Protein AF-A0A9E3NA93-F1 (afdb_monomer_lite)

Radius of gyration: 25.56 Å; chains: 1; bounding box: 44×28×104 Å

pLDDT: mean 71.41, std 19.43, range [33.56, 93.88]

Structure (mmCIF, N/CA/C/O backbone):
data_AF-A0A9E3NA93-F1
#
_entry.id   AF-A0A9E3NA93-F1
#
loop_
_atom_site.group_PDB
_atom_site.id
_atom_site.type_symbol
_atom_site.label_atom_id
_atom_site.label_alt_id
_atom_site.label_comp_id
_atom_site.label_asym_id
_atom_site.label_entity_id
_atom_site.label_seq_id
_atom_site.pdbx_PDB_ins_code
_atom_site.Cartn_x
_atom_site.Cartn_y
_atom_site.Cartn_z
_atom_site.occupancy
_atom_site.B_iso_or_equiv
_atom_site.auth_seq_id
_atom_site.auth_comp_id
_atom_site.auth_asym_id
_atom_site.auth_atom_id
_atom_site.pdbx_PDB_model_num
ATOM 1 N N . MET A 1 1 ? 28.696 -7.911 88.066 1.00 37.00 1 MET A N 1
ATOM 2 C CA . MET A 1 1 ? 29.166 -7.371 86.768 1.00 37.00 1 MET A CA 1
ATOM 3 C C . MET A 1 1 ? 28.371 -8.101 85.686 1.00 37.00 1 MET A C 1
ATOM 5 O O . MET A 1 1 ? 28.604 -9.280 85.503 1.00 37.00 1 MET A O 1
ATOM 9 N N . SER A 1 2 ? 27.166 -7.650 85.333 1.00 35.16 2 SER A N 1
ATOM 10 C CA . SER A 1 2 ? 26.810 -6.654 84.300 1.00 35.16 2 SER A CA 1
ATOM 11 C C . SER A 1 2 ? 27.211 -7.007 82.855 1.00 35.16 2 SER A C 1
ATOM 13 O O . SER A 1 2 ? 28.390 -6.942 82.532 1.00 35.16 2 SER A O 1
ATOM 15 N N . VAL A 1 3 ? 26.164 -7.201 82.024 1.00 33.56 3 VAL A N 1
ATOM 16 C CA . VAL A 1 3 ? 25.891 -6.518 80.729 1.00 33.56 3 VAL A CA 1
ATOM 17 C C . VAL A 1 3 ? 26.243 -7.225 79.390 1.00 33.56 3 VAL A C 1
ATOM 19 O O . VAL A 1 3 ? 27.407 -7.335 79.046 1.00 33.56 3 VAL A O 1
ATOM 22 N N . ILE A 1 4 ? 25.169 -7.591 78.642 1.00 38.56 4 ILE A N 1
ATOM 23 C CA . ILE A 1 4 ? 24.843 -7.349 77.194 1.00 38.56 4 ILE A CA 1
ATOM 24 C C . ILE A 1 4 ? 25.857 -7.900 76.144 1.00 38.56 4 ILE A C 1
ATOM 26 O O . ILE A 1 4 ? 27.037 -7.624 76.231 1.00 38.56 4 ILE A O 1
ATOM 30 N N . ALA A 1 5 ? 25.511 -8.676 75.099 1.00 38.59 5 ALA A N 1
ATOM 31 C CA . ALA A 1 5 ? 24.694 -8.283 73.942 1.00 38.59 5 ALA A CA 1
ATOM 32 C C . ALA A 1 5 ? 24.362 -9.459 72.991 1.00 38.59 5 ALA A C 1
ATOM 34 O O . ALA A 1 5 ? 25.078 -10.452 72.909 1.00 38.59 5 ALA A O 1
ATOM 35 N N . ARG A 1 6 ? 23.277 -9.267 72.233 1.00 45.81 6 ARG A N 1
ATOM 36 C CA . ARG A 1 6 ? 22.725 -10.085 71.138 1.00 45.81 6 ARG A CA 1
ATOM 37 C C . ARG A 1 6 ? 23.599 -10.022 69.875 1.00 45.81 6 ARG A C 1
ATOM 39 O O . ARG A 1 6 ? 24.219 -8.991 69.675 1.00 45.81 6 ARG A O 1
ATOM 46 N N . ILE A 1 7 ? 23.491 -11.006 68.973 1.00 37.66 7 ILE A N 1
ATOM 47 C CA . ILE A 1 7 ? 23.287 -10.800 67.518 1.00 37.66 7 ILE A CA 1
ATOM 48 C C . ILE A 1 7 ? 22.722 -12.097 66.918 1.00 37.66 7 ILE A C 1
ATOM 50 O O . ILE A 1 7 ? 23.331 -13.160 66.976 1.00 37.66 7 ILE A O 1
ATOM 54 N N . ALA A 1 8 ? 21.520 -11.977 66.361 1.00 46.12 8 ALA A N 1
ATOM 55 C CA . ALA A 1 8 ? 20.942 -12.917 65.417 1.00 46.12 8 ALA A CA 1
ATOM 56 C C . ALA A 1 8 ? 21.495 -12.591 64.023 1.00 46.12 8 ALA A C 1
ATOM 58 O O . ALA A 1 8 ? 21.551 -11.413 63.670 1.00 46.12 8 ALA A O 1
ATOM 59 N N . LEU A 1 9 ? 21.838 -13.597 63.216 1.00 34.06 9 LEU A N 1
ATOM 60 C CA . LEU A 1 9 ? 21.964 -13.404 61.774 1.00 34.06 9 LEU A CA 1
ATOM 61 C C . LEU A 1 9 ? 20.952 -14.302 61.066 1.00 34.06 9 LEU A C 1
ATOM 63 O O . LEU A 1 9 ? 21.010 -15.527 61.122 1.00 34.06 9 LEU A O 1
ATOM 67 N N . ILE A 1 10 ? 19.978 -13.628 60.471 1.00 41.03 10 ILE A N 1
ATOM 68 C CA . ILE A 1 10 ? 18.871 -14.164 59.695 1.00 41.03 10 ILE A CA 1
ATOM 69 C C . ILE A 1 10 ? 19.423 -14.630 58.345 1.00 41.03 10 ILE A C 1
ATOM 71 O O . ILE A 1 10 ? 20.091 -13.869 57.647 1.00 41.03 10 ILE A O 1
ATOM 75 N N . ALA A 1 11 ? 19.123 -15.872 57.969 1.00 42.41 11 ALA A N 1
ATOM 76 C CA . ALA A 1 11 ? 19.335 -16.364 56.616 1.00 42.41 11 ALA A CA 1
ATOM 77 C C . ALA A 1 11 ? 18.340 -15.667 55.672 1.00 42.41 11 ALA A C 1
ATOM 79 O O . ALA A 1 11 ? 17.154 -15.990 55.660 1.00 42.41 11 ALA A O 1
ATOM 80 N N . ALA A 1 12 ? 18.810 -14.692 54.895 1.00 42.91 12 ALA A N 1
ATOM 81 C CA . ALA A 1 12 ? 18.038 -14.127 53.796 1.00 42.91 12 ALA A CA 1
ATOM 82 C C . ALA A 1 12 ? 18.208 -15.026 52.563 1.00 42.91 12 ALA A C 1
ATOM 84 O O . ALA A 1 12 ? 19.171 -14.897 51.809 1.00 42.91 12 ALA A O 1
ATOM 85 N N . ALA A 1 13 ? 17.280 -15.965 52.373 1.00 42.50 13 ALA A N 1
ATOM 86 C CA . ALA A 1 13 ? 17.114 -16.650 51.098 1.00 42.50 13 ALA A CA 1
ATOM 87 C C . ALA A 1 13 ? 16.586 -15.629 50.078 1.00 42.50 13 ALA A C 1
ATOM 89 O O . ALA A 1 13 ? 15.425 -15.224 50.121 1.00 42.50 13 ALA A O 1
ATOM 90 N N . LEU A 1 14 ? 17.469 -15.167 49.195 1.00 35.44 14 LEU A N 1
ATOM 91 C CA . LEU A 1 14 ? 17.129 -14.267 48.102 1.00 35.44 14 LEU A CA 1
ATOM 92 C C . LEU A 1 14 ? 16.406 -15.077 47.013 1.00 35.44 14 LEU A C 1
ATOM 94 O O . LEU A 1 14 ? 17.019 -15.561 46.064 1.00 35.44 14 LEU A O 1
ATOM 98 N N . THR A 1 15 ? 15.097 -15.278 47.157 1.00 44.19 15 THR A N 1
ATOM 99 C CA . THR A 1 15 ? 14.256 -15.733 46.043 1.00 44.19 15 THR A CA 1
ATOM 100 C C . THR A 1 15 ? 14.178 -14.595 45.036 1.00 44.19 15 THR A C 1
ATOM 102 O O . THR A 1 15 ? 13.404 -13.653 45.198 1.00 44.19 15 THR A O 1
ATOM 105 N N . ILE A 1 16 ? 15.017 -14.662 44.004 1.00 42.75 16 ILE A N 1
ATOM 106 C CA . ILE A 1 16 ? 14.852 -13.852 42.802 1.00 42.75 16 ILE A CA 1
ATOM 107 C C . ILE A 1 16 ? 13.574 -14.366 42.137 1.00 42.75 16 ILE A C 1
ATOM 109 O O . ILE A 1 16 ? 13.584 -15.383 41.447 1.00 42.75 16 ILE A O 1
ATOM 113 N N . ILE A 1 17 ? 12.454 -13.694 42.399 1.00 45.19 17 ILE A N 1
ATOM 114 C CA . ILE A 1 17 ? 11.244 -13.855 41.601 1.00 45.19 17 ILE A CA 1
ATOM 115 C C . ILE A 1 17 ? 11.569 -13.179 40.273 1.00 45.19 17 ILE A C 1
ATOM 117 O O . ILE A 1 17 ? 11.422 -11.968 40.120 1.00 45.19 17 ILE A O 1
ATOM 121 N N . ALA A 1 18 ? 12.111 -13.951 39.334 1.00 42.25 18 ALA A N 1
ATOM 122 C CA . ALA A 1 18 ? 12.141 -13.542 37.945 1.00 42.25 18 ALA A CA 1
ATOM 123 C C . ALA A 1 18 ? 10.681 -13.494 37.488 1.00 42.25 18 ALA A C 1
ATOM 125 O O . ALA A 1 18 ? 10.079 -14.526 37.194 1.00 42.25 18 ALA A O 1
ATOM 126 N N . SER A 1 19 ? 10.084 -12.304 37.510 1.00 44.38 19 SER A N 1
ATOM 127 C CA . SER A 1 19 ? 8.837 -12.065 36.797 1.00 44.38 19 SER A CA 1
ATOM 128 C C . SER A 1 19 ? 9.077 -12.469 35.342 1.00 44.38 19 SER A C 1
ATOM 130 O O . SER A 1 19 ? 10.043 -11.970 34.755 1.00 44.38 19 SER A O 1
ATOM 132 N N . PRO A 1 20 ? 8.267 -13.355 34.740 1.00 41.50 20 PRO A N 1
ATOM 133 C CA . PRO A 1 20 ? 8.304 -13.504 33.301 1.00 41.50 20 PRO A CA 1
ATOM 134 C C . PRO A 1 20 ? 7.846 -12.164 32.728 1.00 41.50 20 PRO A C 1
ATOM 136 O O . PRO A 1 20 ? 6.669 -11.815 32.764 1.00 41.50 20 PRO A O 1
ATOM 139 N N . THR A 1 21 ? 8.786 -11.356 32.251 1.00 40.84 21 THR A N 1
ATOM 140 C CA . THR A 1 21 ? 8.476 -10.385 31.215 1.00 40.84 21 THR A CA 1
ATOM 141 C C . THR A 1 21 ? 8.067 -11.217 30.010 1.00 40.84 21 THR A C 1
ATOM 143 O O . THR A 1 21 ? 8.918 -11.719 29.278 1.00 40.84 21 THR A O 1
ATOM 146 N N . ASP A 1 22 ? 6.759 -11.429 29.856 1.00 39.78 22 ASP A N 1
ATOM 147 C CA . ASP A 1 22 ? 6.161 -11.959 28.636 1.00 39.78 22 ASP A CA 1
ATOM 148 C C . ASP A 1 22 ? 6.514 -10.995 27.501 1.00 39.78 22 ASP A C 1
ATOM 150 O O . ASP A 1 22 ? 5.817 -10.019 27.217 1.00 39.78 22 ASP A O 1
ATOM 154 N N . ALA A 1 23 ? 7.664 -11.235 26.874 1.00 40.47 23 ALA A N 1
ATOM 155 C CA . ALA A 1 23 ? 8.035 -10.609 25.626 1.00 40.47 23 ALA A CA 1
ATOM 156 C C . ALA A 1 23 ? 7.015 -11.081 24.584 1.00 40.47 23 ALA A C 1
ATOM 158 O O . ALA A 1 23 ? 7.139 -12.166 24.013 1.00 40.47 23 ALA A O 1
ATOM 159 N N . SER A 1 24 ? 5.959 -10.289 24.395 1.00 47.44 24 SER A N 1
ATOM 160 C CA . SER A 1 24 ? 4.932 -10.563 23.397 1.00 47.44 24 SER A CA 1
ATOM 161 C C . SER A 1 24 ? 5.601 -10.623 22.028 1.00 47.44 24 SER A C 1
ATOM 163 O O . SER A 1 24 ? 6.245 -9.673 21.582 1.00 47.44 24 SER A O 1
ATOM 165 N N . GLN A 1 25 ? 5.509 -11.784 21.383 1.00 44.34 25 GLN A N 1
ATOM 166 C CA . GLN A 1 25 ? 6.138 -12.003 20.090 1.00 44.34 25 GLN A CA 1
ATOM 167 C C . GLN A 1 25 ? 5.442 -11.153 19.016 1.00 44.34 25 GLN A C 1
ATOM 169 O O . GLN A 1 25 ? 4.213 -11.045 19.033 1.00 44.34 25 GLN A O 1
ATOM 174 N N . PRO A 1 26 ? 6.187 -10.583 18.049 1.00 53.25 26 PRO A N 1
ATOM 175 C CA . PRO A 1 26 ? 5.582 -9.893 16.918 1.00 53.25 26 PRO A CA 1
ATOM 176 C C . PRO A 1 26 ? 4.616 -10.841 16.202 1.00 53.25 26 PRO A C 1
ATOM 178 O O . PRO A 1 26 ? 5.017 -11.879 15.672 1.00 53.25 26 PRO A O 1
ATOM 181 N N . THR A 1 27 ? 3.327 -10.496 16.187 1.00 62.78 27 THR A N 1
ATOM 182 C CA . THR A 1 27 ? 2.329 -11.287 15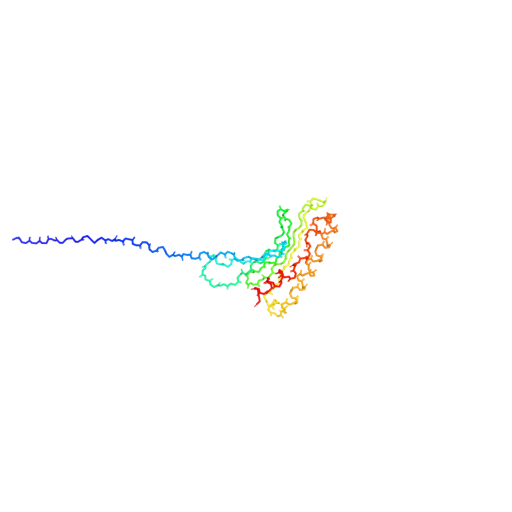.462 1.00 62.78 27 THR A CA 1
ATOM 183 C C . THR A 1 27 ? 2.370 -10.881 13.995 1.00 62.78 27 THR A C 1
ATOM 185 O O . THR A 1 27 ? 2.260 -9.704 13.651 1.00 62.78 27 THR A O 1
ATOM 188 N N . GLY A 1 28 ? 2.577 -11.848 13.104 1.00 71.31 28 GLY A N 1
ATOM 189 C CA . GLY A 1 28 ? 2.659 -11.608 11.667 1.00 71.31 28 GLY A CA 1
ATOM 190 C C . GLY A 1 28 ? 1.833 -12.613 10.883 1.00 71.31 28 GLY A C 1
ATOM 191 O O . GLY A 1 28 ? 1.775 -13.788 11.239 1.00 71.31 28 GLY A O 1
ATOM 192 N N . ARG A 1 29 ? 1.201 -12.150 9.805 1.00 80.25 29 ARG A N 1
ATOM 193 C CA . ARG A 1 29 ? 0.482 -12.983 8.843 1.00 80.25 29 ARG A CA 1
ATOM 194 C C . ARG A 1 29 ? 1.030 -12.745 7.444 1.00 80.25 29 ARG A C 1
ATOM 196 O O . ARG A 1 29 ? 1.254 -11.603 7.049 1.00 80.25 29 ARG A O 1
ATOM 203 N N . SER A 1 30 ? 1.239 -13.829 6.708 1.00 82.31 30 SER A N 1
ATOM 204 C CA . SER A 1 30 ? 1.701 -13.784 5.321 1.00 82.31 30 SER A CA 1
ATOM 205 C C . SER A 1 30 ? 0.569 -14.141 4.364 1.00 82.31 30 SER A C 1
ATOM 207 O O . SER A 1 30 ? -0.253 -15.014 4.641 1.00 82.31 30 SER A O 1
ATOM 209 N N . PHE A 1 31 ? 0.562 -13.474 3.218 1.00 81.56 31 PHE A N 1
ATOM 210 C CA . PHE A 1 31 ? -0.415 -13.571 2.144 1.00 81.56 31 PHE A CA 1
ATOM 211 C C . PHE A 1 31 ? 0.351 -13.651 0.815 1.00 81.56 31 PHE A C 1
ATOM 213 O O . PHE A 1 31 ? 0.450 -12.682 0.065 1.00 81.56 31 PHE A O 1
ATOM 220 N N . GLY A 1 32 ? 0.968 -14.802 0.539 1.00 79.81 32 GLY A N 1
ATOM 221 C CA . GLY A 1 32 ? 1.933 -14.915 -0.560 1.00 79.81 32 GLY A CA 1
ATOM 222 C C . GLY A 1 32 ? 3.167 -14.045 -0.297 1.00 79.81 32 GLY A C 1
ATOM 223 O O . GLY A 1 32 ? 3.767 -14.159 0.769 1.00 79.81 32 GLY A O 1
ATOM 224 N N . ALA A 1 33 ? 3.514 -13.169 -1.246 1.00 77.00 33 ALA A N 1
ATOM 225 C CA . ALA A 1 33 ? 4.610 -12.203 -1.104 1.00 77.00 33 ALA A CA 1
ATOM 226 C C . ALA A 1 33 ? 4.295 -11.056 -0.126 1.00 77.00 33 ALA A C 1
ATOM 228 O O . ALA A 1 33 ? 5.196 -10.353 0.313 1.00 77.00 33 ALA A O 1
ATOM 229 N N . TRP A 1 34 ? 3.024 -10.868 0.239 1.00 76.94 34 TRP A N 1
ATOM 230 C CA . TRP A 1 34 ? 2.603 -9.789 1.124 1.00 76.94 34 TRP A CA 1
ATOM 231 C C . TRP A 1 34 ? 2.699 -10.223 2.587 1.00 76.94 34 TRP A C 1
ATOM 233 O O . TRP A 1 34 ? 2.178 -11.273 2.963 1.00 76.94 34 TRP A O 1
ATOM 243 N N . LYS A 1 35 ? 3.312 -9.402 3.440 1.00 81.12 35 LYS A N 1
ATOM 244 C CA . LYS A 1 35 ? 3.371 -9.623 4.890 1.00 81.12 35 LYS A CA 1
ATOM 245 C C . LYS A 1 35 ? 2.620 -8.511 5.617 1.00 81.12 35 LYS A C 1
ATOM 247 O O . LYS A 1 35 ? 2.627 -7.362 5.198 1.00 81.12 35 LYS A O 1
ATOM 252 N N . VAL A 1 36 ? 1.947 -8.862 6.705 1.00 78.81 36 VAL A N 1
ATOM 253 C CA . VAL A 1 36 ? 1.329 -7.917 7.638 1.00 78.81 36 VAL A CA 1
ATOM 254 C C . VAL A 1 36 ? 1.836 -8.279 9.022 1.00 78.81 36 VAL A C 1
ATOM 256 O O . VAL A 1 36 ? 1.672 -9.416 9.459 1.00 78.81 36 VAL A O 1
ATOM 259 N N . SER A 1 37 ? 2.489 -7.345 9.702 1.00 76.06 37 SER A N 1
ATOM 260 C CA . SER A 1 37 ? 3.018 -7.544 11.052 1.00 76.06 37 SER A CA 1
ATOM 261 C C . SER A 1 37 ? 2.354 -6.608 12.055 1.00 76.06 37 SER A C 1
ATOM 263 O O . SER A 1 37 ? 1.676 -5.652 11.698 1.00 76.06 37 SER A O 1
ATOM 265 N N . SER A 1 38 ? 2.528 -6.903 13.333 1.00 67.50 38 SER A N 1
ATOM 266 C CA . SER A 1 38 ? 2.248 -5.987 14.429 1.00 67.50 38 SER A CA 1
ATOM 267 C C . SER A 1 38 ? 3.448 -6.025 15.363 1.00 67.50 38 SER A C 1
ATOM 269 O O . SER A 1 38 ? 3.898 -7.108 15.738 1.00 67.50 38 SER A O 1
ATOM 271 N N . THR A 1 39 ? 3.985 -4.863 15.720 1.00 56.06 39 THR A N 1
ATOM 272 C CA . THR A 1 39 ? 5.145 -4.724 16.621 1.00 56.06 39 THR A CA 1
ATOM 273 C C . THR A 1 39 ? 4.730 -4.448 18.063 1.00 56.06 39 THR A C 1
ATOM 275 O O . THR A 1 39 ? 5.513 -3.934 18.854 1.00 56.06 39 THR A O 1
ATOM 278 N N . SER A 1 40 ? 3.487 -4.765 18.415 1.00 52.84 40 SER A N 1
ATOM 279 C CA . SER A 1 40 ? 2.915 -4.502 19.731 1.00 52.84 40 SER A CA 1
ATOM 280 C C . SER A 1 40 ? 3.791 -5.104 20.850 1.00 52.84 40 SER A C 1
ATOM 282 O O . SER A 1 40 ? 3.971 -6.317 20.878 1.00 52.84 40 SER A O 1
ATOM 284 N N . SER A 1 41 ? 4.262 -4.247 21.776 1.00 42.09 41 SER A N 1
ATOM 285 C CA . SER A 1 41 ? 4.879 -4.532 23.096 1.00 42.09 41 SER A CA 1
ATOM 286 C C . SER A 1 41 ? 6.419 -4.512 23.242 1.00 42.09 41 SER A C 1
ATOM 288 O O . SER A 1 41 ? 7.018 -5.475 23.721 1.00 42.09 41 SER A O 1
ATOM 290 N N . LEU A 1 42 ? 7.065 -3.364 23.006 1.00 41.09 42 LEU A N 1
ATOM 291 C CA . LEU A 1 42 ? 8.337 -3.041 23.689 1.00 41.09 42 LEU A CA 1
ATOM 292 C C . LEU A 1 42 ? 8.150 -2.231 24.992 1.00 41.09 42 LEU A C 1
ATOM 294 O O . LEU A 1 42 ? 9.091 -2.141 25.772 1.00 41.09 42 LEU A O 1
ATOM 298 N N . SER A 1 43 ? 6.965 -1.660 25.259 1.00 42.41 43 SER A N 1
ATOM 299 C CA . SER A 1 43 ? 6.750 -0.735 26.391 1.00 42.41 43 SER A CA 1
ATOM 300 C C . SER A 1 43 ? 5.831 -1.238 27.511 1.00 42.41 43 SER A C 1
ATOM 302 O O . SER A 1 43 ? 5.871 -0.663 28.592 1.00 42.41 43 SER A O 1
ATOM 304 N N . GLY A 1 44 ? 5.012 -2.279 27.307 1.00 38.38 44 GLY A N 1
ATOM 305 C CA . GLY A 1 44 ? 4.135 -2.823 28.362 1.00 38.38 44 GLY A CA 1
ATOM 306 C C . GLY A 1 44 ? 3.047 -1.869 28.889 1.00 38.38 44 GLY A C 1
ATOM 307 O O . GLY A 1 44 ? 2.434 -2.158 29.911 1.00 38.38 44 GLY A O 1
ATOM 308 N N . VAL A 1 45 ? 2.791 -0.754 28.204 1.00 41.66 45 VAL A N 1
ATOM 309 C CA . VAL A 1 45 ? 1.727 0.212 28.516 1.00 41.66 45 VAL A CA 1
ATOM 310 C C . VAL A 1 45 ? 0.965 0.500 27.230 1.00 41.66 45 VAL A C 1
ATOM 312 O O . VAL A 1 45 ? 1.573 0.975 26.278 1.00 41.66 45 VAL A O 1
ATOM 315 N N . ASP A 1 46 ? -0.322 0.147 27.239 1.00 42.19 46 ASP A N 1
ATOM 316 C CA . ASP A 1 46 ? -1.397 0.469 26.291 1.00 42.19 46 ASP A CA 1
ATOM 317 C C . ASP A 1 46 ? -1.084 0.358 24.782 1.00 42.19 46 ASP A C 1
ATOM 319 O O . ASP A 1 46 ? -0.304 1.105 24.197 1.00 42.19 46 ASP A O 1
ATOM 323 N N . GLY A 1 47 ? -1.730 -0.621 24.139 1.00 48.19 47 GLY A N 1
ATOM 324 C CA . GLY A 1 47 ? -1.582 -0.931 22.718 1.00 48.19 47 GLY A CA 1
ATOM 325 C C . GLY A 1 47 ? -2.227 0.082 21.768 1.00 48.19 47 GLY A C 1
ATOM 326 O O . GLY A 1 47 ? -3.173 0.761 22.146 1.00 48.19 47 GLY A O 1
ATOM 327 N N . ASP A 1 48 ? -1.683 0.163 20.544 1.00 46.38 48 ASP A N 1
ATOM 328 C CA . ASP A 1 48 ? -2.404 0.283 19.250 1.00 46.38 48 ASP A CA 1
ATOM 329 C C . ASP A 1 48 ? -1.476 0.718 18.084 1.00 46.38 48 ASP A C 1
ATOM 331 O O . ASP A 1 48 ? -1.832 1.570 17.267 1.00 46.38 48 ASP A O 1
ATOM 335 N N . ASP A 1 49 ? -0.289 0.107 17.947 1.00 49.22 49 ASP A N 1
ATOM 336 C CA . ASP A 1 49 ? 0.623 0.372 16.814 1.00 49.22 49 ASP A CA 1
ATOM 337 C C . ASP A 1 49 ? 0.785 -0.856 15.887 1.00 49.22 49 ASP A C 1
ATOM 339 O O . ASP A 1 49 ? 1.789 -1.578 15.952 1.00 49.22 49 ASP A O 1
ATOM 343 N N . PRO A 1 50 ? -0.201 -1.169 15.024 1.00 50.81 50 PRO A N 1
ATOM 344 C CA . PRO A 1 50 ? -0.024 -2.134 13.941 1.00 50.81 50 PRO A CA 1
ATOM 345 C C . PRO A 1 50 ? 0.880 -1.586 12.822 1.00 50.81 50 PRO A C 1
ATOM 347 O O . PRO A 1 50 ? 0.527 -0.665 12.091 1.00 50.81 50 PRO A O 1
ATOM 350 N N . LEU A 1 51 ? 2.026 -2.233 12.618 1.00 50.72 51 LEU A N 1
ATOM 351 C CA . LEU A 1 51 ? 2.950 -1.971 11.514 1.00 50.72 51 LEU A CA 1
ATOM 352 C C . LEU A 1 51 ? 2.741 -2.988 10.373 1.00 50.72 51 LEU A C 1
ATOM 354 O O . LEU A 1 51 ? 3.355 -4.061 10.378 1.00 50.72 51 LEU A O 1
ATOM 358 N N . ALA A 1 52 ? 1.936 -2.667 9.352 1.00 51.62 52 ALA A N 1
ATOM 359 C CA . ALA A 1 52 ? 1.871 -3.506 8.149 1.00 51.62 52 ALA A CA 1
ATOM 360 C C . ALA A 1 52 ? 3.008 -3.202 7.177 1.00 51.62 52 ALA A C 1
ATOM 362 O O . ALA A 1 52 ? 2.899 -2.410 6.242 1.00 51.62 52 ALA A O 1
ATOM 363 N N . ILE A 1 53 ? 4.119 -3.902 7.360 1.00 58.09 53 ILE A N 1
ATOM 364 C CA . ILE A 1 53 ? 5.199 -3.847 6.384 1.00 58.09 53 ILE A CA 1
ATOM 365 C C . ILE A 1 53 ? 4.864 -4.775 5.216 1.00 58.09 53 ILE A C 1
ATOM 367 O O . ILE A 1 53 ? 5.018 -5.991 5.330 1.00 58.09 53 ILE A O 1
ATOM 371 N N . LEU A 1 54 ? 4.466 -4.202 4.080 1.00 59.62 54 LEU A N 1
ATOM 372 C CA . LEU A 1 54 ? 4.303 -4.907 2.805 1.00 59.62 54 LEU A CA 1
ATOM 373 C C . LEU A 1 54 ? 5.687 -5.193 2.172 1.00 59.62 54 LEU A C 1
ATOM 375 O O . LEU A 1 54 ? 5.951 -4.837 1.033 1.00 59.62 54 LEU A O 1
ATOM 379 N N . MET A 1 55 ? 6.603 -5.826 2.914 1.00 52.75 55 MET A N 1
ATOM 380 C CA . MET A 1 55 ? 7.941 -6.121 2.388 1.00 52.75 55 MET A CA 1
ATOM 381 C C . MET A 1 55 ? 7.845 -7.120 1.245 1.00 52.75 55 MET A C 1
ATOM 383 O O . MET A 1 55 ? 7.468 -8.270 1.478 1.00 52.75 55 MET A O 1
ATOM 387 N N . GLN A 1 56 ? 8.267 -6.700 0.055 1.00 50.94 56 GLN A N 1
ATOM 388 C CA . GLN A 1 56 ? 8.800 -7.642 -0.910 1.00 50.94 56 GLN A CA 1
ATOM 389 C C . GLN A 1 56 ? 10.296 -7.836 -0.632 1.00 50.94 56 GLN A C 1
ATOM 391 O O . GLN A 1 56 ? 10.989 -6.970 -0.104 1.00 50.94 56 GLN A O 1
ATOM 396 N N . ASP A 1 57 ? 10.750 -9.057 -0.831 1.00 46.16 57 ASP A N 1
ATOM 397 C CA . ASP A 1 57 ? 11.985 -9.625 -0.331 1.00 46.16 57 ASP A CA 1
ATOM 398 C C . ASP A 1 57 ? 13.267 -9.118 -1.015 1.00 46.16 57 ASP A C 1
ATOM 400 O O . ASP A 1 57 ? 13.290 -8.797 -2.195 1.00 46.16 57 ASP A O 1
ATOM 404 N N . ARG A 1 58 ? 14.355 -9.121 -0.223 1.00 45.44 58 ARG A N 1
ATOM 405 C CA . ARG A 1 58 ? 15.815 -9.148 -0.512 1.00 45.44 58 ARG A CA 1
ATOM 406 C C . ARG A 1 58 ? 16.447 -8.177 -1.527 1.00 45.44 58 ARG A C 1
ATOM 408 O O . ARG A 1 58 ? 17.645 -7.946 -1.399 1.00 45.44 58 ARG A O 1
ATOM 415 N N . GLY A 1 59 ? 15.711 -7.590 -2.465 1.00 57.56 59 GLY A N 1
ATOM 416 C CA . GLY A 1 59 ? 16.223 -6.657 -3.481 1.00 57.56 59 GLY A CA 1
ATOM 417 C C . GLY A 1 59 ? 16.229 -5.186 -3.055 1.00 57.56 59 GLY A C 1
ATOM 418 O O . GLY A 1 59 ? 16.746 -4.338 -3.773 1.00 57.56 59 GLY A O 1
ATOM 419 N N . GLY A 1 60 ? 15.659 -4.867 -1.888 1.00 70.44 60 GLY A N 1
ATOM 420 C CA . GLY A 1 60 ? 15.579 -3.504 -1.356 1.00 70.44 60 GLY A CA 1
ATOM 421 C C . GLY A 1 60 ? 14.458 -2.642 -1.947 1.00 70.44 60 GLY A C 1
ATOM 422 O O . GLY A 1 60 ? 14.206 -1.571 -1.399 1.00 70.44 60 GLY A O 1
ATOM 423 N N . SER A 1 61 ? 13.768 -3.115 -2.989 1.00 78.56 61 SER A N 1
ATOM 424 C CA . SER A 1 61 ? 12.508 -2.539 -3.463 1.00 78.56 61 SER A CA 1
ATOM 425 C C . SER A 1 61 ? 11.348 -2.966 -2.551 1.00 78.56 61 SER A C 1
ATOM 427 O O . SER A 1 61 ? 11.257 -4.130 -2.165 1.00 78.56 61 SER A O 1
ATOM 429 N N . GLN A 1 62 ? 10.453 -2.048 -2.197 1.00 85.25 62 GLN A N 1
ATOM 430 C CA . GLN A 1 62 ? 9.375 -2.263 -1.233 1.00 85.25 62 GLN A CA 1
ATOM 431 C C . GLN A 1 62 ? 8.140 -1.422 -1.566 1.00 85.25 62 GLN A C 1
ATOM 433 O O . GLN A 1 62 ? 8.259 -0.282 -1.998 1.00 85.25 62 GLN A O 1
ATOM 438 N N . LEU A 1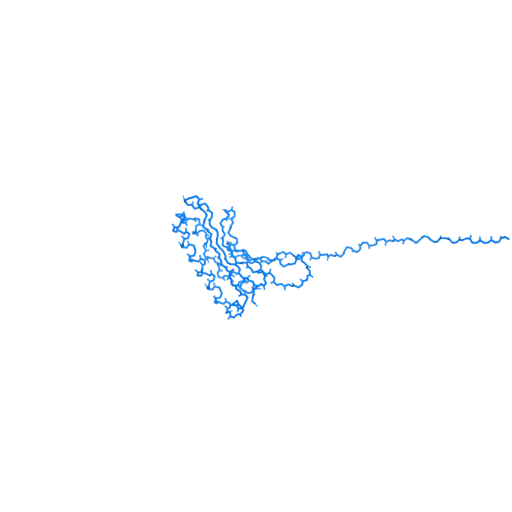 63 ? 6.955 -1.954 -1.277 1.00 86.19 63 LEU A N 1
ATOM 439 C CA . LEU A 1 63 ? 5.752 -1.157 -1.022 1.00 86.19 63 LEU A CA 1
ATOM 440 C C . LEU A 1 63 ? 5.533 -1.179 0.492 1.00 86.19 63 LEU A C 1
ATOM 442 O O . LEU A 1 63 ? 5.881 -2.154 1.149 1.00 86.19 63 LEU A O 1
ATOM 446 N N . SER A 1 64 ? 4.994 -0.133 1.104 1.00 86.38 64 SER A N 1
ATOM 447 C CA . SER A 1 64 ? 4.791 -0.139 2.554 1.00 86.38 64 SER A CA 1
ATOM 448 C C . SER A 1 64 ? 3.598 0.702 2.990 1.00 86.38 64 SER A C 1
ATOM 450 O O . SER A 1 64 ? 3.236 1.679 2.337 1.00 86.38 64 SER A O 1
ATOM 452 N N . ALA A 1 65 ? 2.956 0.283 4.084 1.00 87.25 65 ALA A N 1
ATOM 453 C CA . ALA A 1 65 ? 1.852 0.990 4.720 1.00 87.25 65 ALA A CA 1
ATOM 454 C C . ALA A 1 65 ? 2.028 0.931 6.248 1.00 87.25 65 ALA A C 1
ATOM 456 O O . ALA A 1 65 ? 1.668 -0.039 6.909 1.00 87.25 65 ALA A O 1
ATOM 457 N N . ASN A 1 66 ? 2.616 1.972 6.822 1.00 85.38 66 ASN A N 1
ATOM 458 C CA . ASN A 1 66 ? 2.982 2.043 8.229 1.00 85.38 66 ASN A CA 1
ATOM 459 C C . ASN A 1 66 ? 2.000 2.919 9.017 1.00 85.38 66 ASN A C 1
ATOM 461 O O . ASN A 1 66 ? 1.774 4.073 8.660 1.00 85.38 66 ASN A O 1
ATOM 465 N N . TRP A 1 67 ? 1.450 2.396 10.111 1.00 83.75 67 TRP A N 1
ATOM 466 C CA . TRP A 1 67 ? 0.616 3.150 11.039 1.00 83.75 67 TRP A CA 1
ATOM 467 C C . TRP A 1 67 ? 1.299 3.292 12.403 1.00 83.75 67 TRP A C 1
ATOM 469 O O . TRP A 1 67 ? 1.770 2.314 12.974 1.00 83.75 67 TRP A O 1
ATOM 479 N N . ASN A 1 68 ? 1.311 4.516 12.936 1.00 80.06 68 ASN A N 1
ATOM 480 C CA . ASN A 1 68 ? 1.981 4.870 14.198 1.00 80.06 68 ASN A CA 1
ATOM 481 C C . ASN A 1 68 ? 1.023 5.377 15.298 1.00 80.06 68 ASN A C 1
ATOM 483 O O . ASN A 1 68 ? 1.381 6.260 16.081 1.00 80.06 68 ASN A O 1
ATOM 487 N N . GLY A 1 69 ? -0.249 4.981 15.243 1.00 78.06 69 GLY A N 1
ATOM 488 C CA . GLY A 1 69 ? -1.285 5.471 16.162 1.00 78.06 69 GLY A CA 1
ATOM 489 C C . GLY A 1 69 ? -1.880 6.837 15.786 1.00 78.06 69 GLY A C 1
ATOM 490 O O . GLY A 1 69 ? -2.946 7.217 16.282 1.00 78.06 69 GLY A O 1
ATOM 491 N N . LYS A 1 70 ? -1.242 7.597 14.882 1.00 82.81 70 LYS A N 1
ATOM 492 C CA . LYS A 1 70 ? -1.688 8.950 14.490 1.00 82.81 70 LYS A CA 1
ATOM 493 C C . LYS A 1 70 ? -1.808 9.150 12.986 1.00 82.81 70 LYS A C 1
ATOM 495 O O . LYS A 1 70 ? -2.696 9.880 12.532 1.00 82.81 70 LYS A O 1
ATOM 500 N N . ARG A 1 71 ? -0.898 8.569 12.214 1.00 86.56 71 ARG A N 1
ATOM 501 C CA . ARG A 1 71 ? -0.811 8.744 10.766 1.00 86.56 71 ARG A CA 1
ATOM 502 C C . ARG A 1 71 ? -0.479 7.427 10.093 1.00 86.56 71 ARG A C 1
ATOM 504 O O . ARG A 1 71 ? 0.290 6.627 10.618 1.00 86.56 71 ARG A O 1
ATOM 511 N N . LEU A 1 72 ? -1.086 7.236 8.928 1.00 87.69 72 LEU A N 1
ATOM 512 C CA . LEU A 1 72 ? -0.772 6.158 8.008 1.00 87.69 72 LEU A CA 1
ATOM 513 C C . LEU A 1 72 ? 0.188 6.708 6.960 1.00 87.69 72 LEU A C 1
ATOM 515 O O . LEU A 1 72 ? -0.222 7.525 6.142 1.00 87.69 72 LEU A O 1
ATOM 519 N N . GLN A 1 73 ? 1.439 6.276 6.997 1.00 90.62 73 GLN A N 1
ATOM 520 C CA . GLN A 1 73 ? 2.421 6.531 5.955 1.00 90.62 73 GLN A CA 1
ATOM 521 C C . GLN A 1 73 ? 2.345 5.414 4.916 1.00 90.62 73 GLN A C 1
ATOM 523 O O . GLN A 1 73 ? 2.426 4.239 5.262 1.00 90.62 73 GLN A O 1
ATOM 528 N N . ILE A 1 74 ? 2.189 5.774 3.650 1.00 90.62 74 ILE A N 1
ATOM 529 C CA . ILE A 1 74 ? 2.167 4.837 2.527 1.00 90.62 74 ILE A CA 1
ATOM 530 C C . ILE A 1 74 ? 3.351 5.193 1.641 1.00 90.62 74 ILE A C 1
ATOM 532 O O . ILE A 1 74 ? 3.541 6.373 1.349 1.00 90.62 74 ILE A O 1
ATOM 536 N N . SER A 1 75 ? 4.151 4.208 1.240 1.00 90.75 75 SER A N 1
ATOM 537 C CA . SER A 1 75 ? 5.314 4.447 0.387 1.00 90.75 75 SER A CA 1
ATOM 538 C C . SER A 1 75 ? 5.610 3.314 -0.584 1.00 90.75 75 SER A C 1
ATOM 540 O O . SER A 1 75 ? 5.156 2.182 -0.412 1.00 90.75 75 SER A O 1
ATOM 542 N N . ILE A 1 76 ? 6.401 3.632 -1.597 1.00 89.19 76 ILE A N 1
ATOM 543 C CA . ILE A 1 76 ? 7.020 2.713 -2.544 1.00 89.19 76 ILE A CA 1
ATOM 544 C C . ILE A 1 76 ? 8.479 3.122 -2.705 1.00 89.19 76 ILE A C 1
ATOM 546 O O . ILE A 1 76 ? 8.782 4.302 -2.749 1.00 89.19 76 ILE A O 1
ATOM 550 N N . LEU A 1 77 ? 9.369 2.145 -2.802 1.00 88.44 77 LEU A N 1
ATOM 551 C CA . LEU A 1 77 ? 10.764 2.328 -3.168 1.00 88.44 77 LEU A CA 1
ATOM 552 C C . LEU A 1 77 ? 11.109 1.238 -4.176 1.00 88.44 77 LEU A C 1
ATOM 554 O O . LEU A 1 77 ? 10.960 0.061 -3.864 1.00 88.44 77 LEU A O 1
ATOM 558 N N . ILE A 1 78 ? 11.569 1.599 -5.364 1.00 85.81 78 ILE A N 1
ATOM 559 C CA . ILE A 1 78 ? 12.115 0.686 -6.364 1.00 85.81 78 ILE A CA 1
ATOM 560 C C . ILE A 1 78 ? 13.582 1.042 -6.540 1.00 85.81 78 ILE A C 1
ATOM 562 O O . ILE A 1 78 ? 13.899 2.167 -6.917 1.00 85.81 78 ILE A O 1
ATOM 566 N N . LYS A 1 79 ? 14.466 0.089 -6.251 1.00 84.38 79 LYS A N 1
ATOM 567 C CA . LYS A 1 79 ? 15.908 0.288 -6.377 1.00 84.38 79 LYS A CA 1
ATOM 568 C C . LYS A 1 79 ? 16.437 -0.088 -7.748 1.00 84.38 79 LYS A C 1
ATOM 570 O O . LYS A 1 79 ? 15.895 -0.996 -8.381 1.00 84.38 79 LYS A O 1
ATOM 575 N N . ASN A 1 80 ? 17.578 0.500 -8.102 1.00 76.44 80 ASN A N 1
ATOM 576 C CA . ASN A 1 80 ? 18.364 0.155 -9.291 1.00 76.44 80 ASN A CA 1
ATOM 577 C C . ASN A 1 80 ? 17.576 0.353 -10.599 1.00 76.44 80 ASN A C 1
ATOM 579 O O . ASN A 1 80 ? 17.510 -0.549 -11.438 1.00 76.44 80 ASN A O 1
ATOM 583 N N . CYS A 1 81 ? 16.938 1.511 -10.770 1.00 79.38 81 CYS A N 1
ATOM 584 C CA . CYS A 1 81 ? 16.292 1.841 -12.036 1.00 79.38 81 CYS A CA 1
ATOM 585 C C . CYS A 1 81 ? 17.346 2.066 -13.135 1.00 79.38 81 CYS A C 1
ATOM 587 O O . CYS A 1 81 ? 18.495 2.390 -12.850 1.00 79.38 81 CYS A O 1
ATOM 589 N N . VAL A 1 82 ? 16.966 1.892 -14.410 1.00 72.06 82 VAL A N 1
ATOM 590 C CA . VAL A 1 82 ? 17.883 1.906 -15.578 1.00 72.06 82 VAL A CA 1
ATOM 591 C C . VAL A 1 82 ? 18.761 3.168 -15.691 1.00 72.06 82 VAL A C 1
ATOM 593 O O . VAL A 1 82 ? 19.797 3.125 -16.347 1.00 72.06 82 VAL A O 1
ATOM 596 N N . ALA A 1 83 ? 18.376 4.275 -15.052 1.00 66.56 83 ALA A N 1
ATOM 597 C CA . ALA A 1 83 ? 19.141 5.522 -15.013 1.00 66.56 83 ALA A CA 1
ATOM 598 C C . ALA A 1 83 ? 20.104 5.652 -13.807 1.00 66.56 83 ALA A C 1
ATOM 600 O O . ALA A 1 83 ? 20.576 6.752 -13.552 1.00 66.56 83 ALA A O 1
ATOM 601 N N . ASP A 1 84 ? 20.370 4.567 -13.067 1.00 62.19 84 ASP A N 1
ATOM 602 C CA . ASP A 1 84 ? 21.086 4.548 -11.773 1.00 62.19 84 ASP A CA 1
ATOM 603 C C . ASP A 1 84 ? 20.383 5.317 -10.631 1.00 62.19 84 ASP A C 1
ATOM 605 O O . ASP A 1 84 ? 20.947 5.485 -9.549 1.00 62.19 84 ASP A O 1
ATOM 609 N N . ASP A 1 85 ? 19.130 5.727 -10.837 1.00 78.62 85 ASP A N 1
ATOM 610 C CA . ASP A 1 85 ? 18.289 6.364 -9.822 1.00 78.62 85 ASP A CA 1
ATOM 611 C C . ASP A 1 85 ? 17.367 5.343 -9.128 1.00 78.62 85 ASP A C 1
ATOM 613 O O . ASP A 1 85 ? 17.047 4.286 -9.671 1.00 78.62 85 ASP A O 1
ATOM 617 N N . ASP A 1 86 ? 16.905 5.660 -7.920 1.00 86.75 86 ASP A N 1
ATOM 618 C CA . ASP A 1 86 ? 15.824 4.928 -7.252 1.00 86.75 86 ASP A CA 1
ATOM 619 C C . ASP A 1 86 ? 14.485 5.643 -7.525 1.00 86.75 86 ASP A C 1
ATOM 621 O O . ASP A 1 86 ? 14.429 6.872 -7.605 1.00 86.75 86 ASP A O 1
ATOM 625 N N . PHE A 1 87 ? 13.382 4.897 -7.638 1.00 87.75 87 PHE A N 1
ATOM 626 C CA . PHE A 1 87 ? 12.031 5.472 -7.651 1.00 87.75 87 PHE A CA 1
ATOM 627 C C . PHE A 1 87 ? 11.437 5.389 -6.245 1.00 87.75 87 PHE A C 1
ATOM 629 O O . PHE A 1 87 ? 11.207 4.289 -5.748 1.00 87.75 87 PHE A O 1
ATOM 636 N N . ASP A 1 88 ? 11.168 6.528 -5.613 1.00 91.06 88 ASP A N 1
ATOM 637 C CA . ASP A 1 88 ? 10.563 6.614 -4.280 1.00 91.06 88 ASP A CA 1
ATOM 638 C C . ASP A 1 88 ? 9.373 7.575 -4.310 1.00 91.06 88 ASP A C 1
ATOM 640 O O . ASP A 1 88 ? 9.487 8.704 -4.783 1.00 91.06 88 ASP A O 1
ATOM 644 N N . GLU A 1 89 ? 8.237 7.122 -3.793 1.00 92.56 89 GLU A N 1
ATOM 645 C CA . GLU A 1 89 ? 7.056 7.949 -3.576 1.00 92.56 89 GLU A CA 1
ATOM 646 C C . GLU A 1 89 ? 6.469 7.636 -2.204 1.00 92.56 89 GLU A C 1
ATOM 648 O O . GLU A 1 89 ? 6.368 6.477 -1.789 1.00 92.56 89 GLU A O 1
ATOM 653 N N . SER A 1 90 ? 6.031 8.670 -1.485 1.00 93.88 90 SER A N 1
ATOM 654 C CA . SER A 1 90 ? 5.363 8.480 -0.200 1.00 93.88 90 SER A CA 1
ATOM 655 C C . SER A 1 90 ? 4.383 9.592 0.145 1.00 93.88 90 SER A C 1
ATOM 657 O O . SER A 1 90 ? 4.525 10.741 -0.271 1.00 93.88 90 SER A O 1
ATOM 659 N N . TYR A 1 91 ? 3.368 9.255 0.940 1.00 92.12 91 TYR A N 1
ATOM 660 C CA . TYR A 1 91 ? 2.457 10.241 1.510 1.00 92.12 91 TYR A CA 1
ATOM 661 C C . TYR A 1 91 ? 1.853 9.781 2.842 1.00 92.12 91 TYR A C 1
ATOM 663 O O . TYR A 1 91 ? 1.884 8.602 3.195 1.00 92.12 91 TYR A O 1
ATOM 671 N N . GLU A 1 92 ? 1.267 10.727 3.584 1.00 92.06 92 GLU A N 1
ATOM 672 C CA . GLU A 1 92 ? 0.632 10.470 4.881 1.00 92.06 92 GLU A CA 1
ATOM 673 C C . GLU A 1 92 ? -0.889 10.710 4.862 1.00 92.06 92 GLU A C 1
ATOM 675 O O . GLU A 1 92 ? -1.394 11.692 4.308 1.00 92.06 92 GLU A O 1
ATOM 680 N N . ILE A 1 93 ? -1.640 9.845 5.550 1.00 87.94 93 ILE A N 1
ATOM 681 C CA . ILE A 1 93 ? -3.064 10.017 5.856 1.00 87.94 93 ILE A CA 1
ATOM 682 C C . ILE A 1 93 ? -3.234 10.198 7.366 1.00 87.94 93 ILE A C 1
ATOM 684 O O . ILE A 1 93 ? -2.888 9.323 8.156 1.00 87.94 93 ILE A O 1
ATOM 688 N N . GLY A 1 94 ? -3.816 11.325 7.782 1.00 87.44 94 GLY A N 1
ATOM 689 C CA . GLY A 1 94 ? -4.133 11.573 9.191 1.00 87.44 94 GLY A CA 1
ATOM 690 C C . GLY A 1 94 ? -5.289 10.714 9.724 1.00 87.44 94 GLY A C 1
ATOM 691 O O . GLY A 1 94 ? -6.222 10.389 8.983 1.00 87.44 94 GLY A O 1
ATOM 692 N N . ASN A 1 95 ? -5.254 10.421 11.031 1.00 84.50 95 ASN A N 1
ATOM 693 C CA . ASN A 1 95 ? -6.229 9.592 11.759 1.00 84.50 95 ASN A CA 1
ATOM 694 C C . ASN A 1 95 ? -7.697 9.913 11.427 1.00 84.50 95 ASN A C 1
ATOM 696 O O . ASN A 1 95 ? -8.492 9.027 11.118 1.00 84.50 95 ASN A O 1
ATOM 700 N N . ASP A 1 96 ? -8.049 11.199 11.404 1.00 85.81 96 ASP A N 1
ATOM 701 C CA . ASP A 1 96 ? -9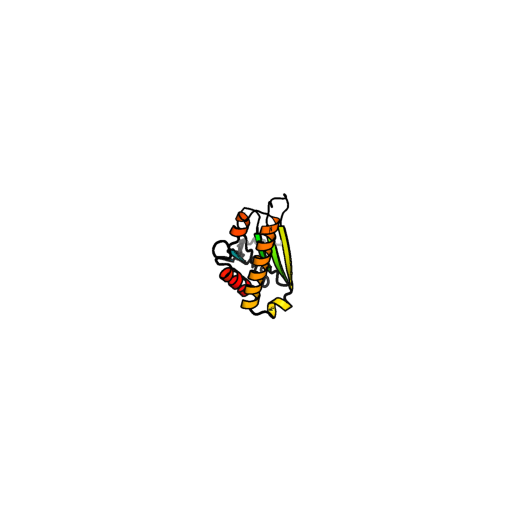.418 11.659 11.158 1.00 85.81 96 ASP A CA 1
ATOM 702 C C . ASP A 1 96 ? -9.981 11.185 9.813 1.00 85.81 96 ASP A C 1
ATOM 704 O O . ASP A 1 96 ? -11.175 10.915 9.684 1.00 85.81 96 ASP A O 1
ATOM 708 N N . ARG A 1 97 ? -9.129 11.086 8.785 1.00 84.38 97 ARG A N 1
ATOM 709 C CA . ARG A 1 97 ? -9.536 10.585 7.467 1.00 84.38 97 ARG A CA 1
ATOM 710 C C . ARG A 1 97 ? -9.684 9.066 7.468 1.00 84.38 97 ARG A C 1
ATOM 712 O O . ARG A 1 97 ? -10.590 8.567 6.805 1.00 84.38 97 ARG A O 1
ATOM 719 N N . LEU A 1 98 ? -8.843 8.352 8.217 1.00 85.50 98 LEU A N 1
ATOM 720 C CA . LEU A 1 98 ? -8.893 6.892 8.324 1.00 85.50 98 LEU A CA 1
ATOM 721 C C . LEU A 1 98 ? -10.141 6.430 9.072 1.00 85.50 98 LEU A C 1
ATOM 723 O O . LEU A 1 98 ? -10.853 5.570 8.565 1.00 85.50 98 LEU A O 1
ATOM 727 N N . LYS A 1 99 ? -10.465 7.051 10.212 1.00 84.56 99 LYS A N 1
ATOM 728 C CA . LYS A 1 99 ? -11.647 6.709 11.025 1.00 84.56 99 LYS A CA 1
ATOM 729 C C . LYS A 1 99 ? -12.976 6.947 10.308 1.00 84.56 99 LYS A C 1
ATOM 731 O O . LYS A 1 99 ? -13.954 6.259 10.574 1.00 84.56 99 LYS A O 1
ATOM 736 N N . ARG A 1 100 ? -13.029 7.921 9.392 1.00 87.38 100 ARG A N 1
ATOM 737 C CA . ARG A 1 100 ? -14.237 8.225 8.601 1.00 87.38 100 ARG A CA 1
ATOM 738 C C . ARG A 1 100 ? -14.395 7.356 7.353 1.00 87.38 100 ARG A C 1
ATOM 740 O O . ARG A 1 100 ? -15.473 7.333 6.761 1.00 87.38 100 ARG A O 1
ATOM 747 N N . ALA A 1 101 ? -13.334 6.700 6.896 1.00 89.12 101 ALA A N 1
ATOM 748 C CA . ALA A 1 101 ? -13.391 5.849 5.717 1.00 89.12 101 ALA A CA 1
ATOM 749 C C . ALA A 1 101 ? -13.876 4.442 6.092 1.00 89.12 101 ALA A C 1
ATOM 751 O O . ALA A 1 101 ? -13.496 3.893 7.116 1.00 89.12 101 ALA A O 1
ATOM 752 N N . SER A 1 102 ? -14.690 3.814 5.247 1.00 93.56 102 SER A N 1
ATOM 753 C CA . SER A 1 102 ? -15.014 2.391 5.401 1.00 93.56 102 SER A CA 1
ATOM 754 C C . SER A 1 102 ? -13.799 1.510 5.086 1.00 93.56 102 SER A C 1
ATOM 756 O O . SER A 1 102 ? -13.030 1.852 4.182 1.00 93.56 102 SER A O 1
ATOM 758 N N . LYS A 1 103 ? -13.697 0.327 5.714 1.00 91.06 103 LYS A N 1
ATOM 759 C CA . LYS A 1 103 ? -12.627 -0.666 5.459 1.00 91.06 103 LYS A CA 1
ATOM 760 C C . LYS A 1 103 ? -12.374 -0.898 3.962 1.00 91.06 103 LYS A C 1
ATOM 762 O O . LYS A 1 103 ? -11.253 -0.752 3.486 1.00 91.06 103 LYS A O 1
ATOM 767 N N . SER A 1 104 ? -13.432 -1.151 3.190 1.00 93.44 104 SER A N 1
ATOM 768 C CA . SER A 1 104 ? -13.351 -1.376 1.735 1.00 93.44 104 SER A CA 1
ATOM 769 C C . SER A 1 104 ? -12.788 -0.185 0.951 1.00 93.44 104 SER A C 1
ATOM 771 O O . SER A 1 104 ? -12.030 -0.370 0.004 1.00 93.44 104 SER A O 1
ATOM 773 N N . ARG A 1 105 ? -13.118 1.045 1.361 1.00 93.81 105 ARG A N 1
ATOM 774 C CA . ARG A 1 105 ? -12.629 2.275 0.722 1.00 93.81 105 ARG A CA 1
ATOM 775 C C . ARG A 1 105 ? -11.128 2.439 0.938 1.00 93.81 105 ARG A C 1
ATOM 777 O O . ARG A 1 105 ? -10.441 2.843 0.009 1.00 93.81 105 ARG A O 1
ATOM 784 N N . LEU A 1 106 ? -10.626 2.118 2.130 1.00 90.56 106 LE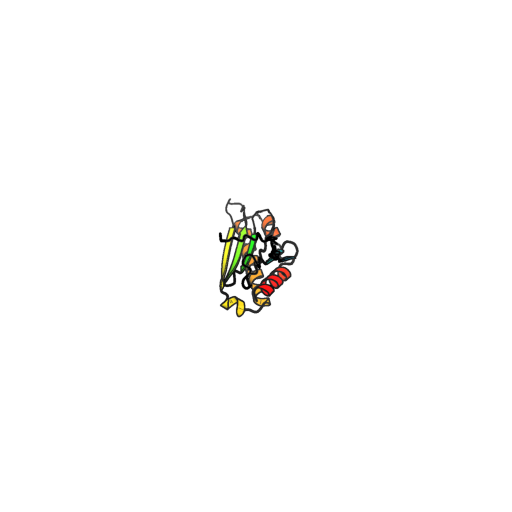U A N 1
ATOM 785 C CA . LEU A 1 106 ? -9.189 2.159 2.410 1.00 90.56 106 LEU A CA 1
ATOM 786 C C . LEU A 1 106 ? -8.431 1.080 1.633 1.00 90.56 106 LEU A C 1
ATOM 788 O O . LEU A 1 106 ? -7.402 1.382 1.041 1.00 90.56 106 LEU A O 1
ATOM 792 N N . VAL A 1 107 ? -8.967 -0.142 1.564 1.00 91.81 107 VAL A N 1
ATOM 793 C CA . VAL A 1 107 ? -8.368 -1.229 0.770 1.00 91.81 107 VAL A CA 1
ATOM 794 C C . VAL A 1 107 ? -8.289 -0.868 -0.715 1.00 91.81 107 VAL A C 1
ATOM 796 O O . VAL A 1 107 ? -7.242 -1.053 -1.332 1.00 91.81 107 VAL A O 1
ATOM 799 N N . ASN A 1 108 ? -9.372 -0.336 -1.289 1.00 93.12 108 ASN A N 1
ATOM 800 C CA . ASN A 1 108 ? -9.386 0.076 -2.694 1.00 93.12 108 ASN A CA 1
ATOM 801 C C . ASN A 1 108 ? -8.411 1.223 -2.949 1.00 93.12 108 ASN A C 1
ATOM 803 O O . ASN A 1 108 ? -7.634 1.149 -3.889 1.00 93.12 108 ASN A O 1
ATOM 807 N N . ARG A 1 109 ? -8.375 2.221 -2.062 1.00 91.62 109 ARG A N 1
ATOM 808 C CA . ARG A 1 109 ? -7.418 3.321 -2.170 1.00 91.62 109 ARG A CA 1
ATOM 809 C C . ARG A 1 109 ? -5.969 2.830 -2.172 1.00 91.62 109 ARG A C 1
ATOM 811 O O . ARG A 1 109 ? -5.225 3.189 -3.071 1.00 91.62 109 ARG A O 1
ATOM 818 N N . LEU A 1 110 ? -5.596 1.971 -1.219 1.00 89.69 110 LEU A N 1
ATOM 819 C CA . LEU A 1 110 ? -4.247 1.396 -1.172 1.00 89.69 110 LEU A CA 1
ATOM 820 C C . LEU A 1 110 ? -3.910 0.641 -2.465 1.00 89.69 110 LEU A C 1
ATOM 822 O O . LEU A 1 110 ? -2.789 0.739 -2.953 1.00 89.69 110 LEU A O 1
ATOM 826 N N . ARG A 1 111 ? -4.871 -0.101 -3.037 1.00 90.94 111 ARG A N 1
ATOM 827 C CA . ARG A 1 111 ? -4.679 -0.746 -4.344 1.00 90.94 111 ARG A CA 1
ATOM 828 C C . ARG A 1 111 ? -4.383 0.288 -5.423 1.00 90.94 111 ARG A C 1
ATOM 830 O O . ARG A 1 111 ? -3.439 0.095 -6.182 1.00 90.94 111 ARG A O 1
ATOM 837 N N . ASP A 1 112 ? -5.222 1.310 -5.522 1.00 92.38 112 ASP A N 1
ATOM 838 C CA . ASP A 1 112 ? -5.170 2.280 -6.612 1.00 92.38 112 ASP A CA 1
ATOM 839 C C . ASP A 1 112 ? -3.863 3.084 -6.570 1.00 92.38 112 ASP A C 1
ATOM 841 O O . ASP A 1 112 ? -3.214 3.254 -7.604 1.00 92.38 112 ASP A O 1
ATOM 845 N N . ASP A 1 113 ? -3.426 3.491 -5.376 1.00 91.19 113 ASP A N 1
ATOM 846 C CA . ASP A 1 113 ? -2.164 4.211 -5.181 1.00 91.19 113 ASP A CA 1
ATOM 847 C C . ASP A 1 113 ? -0.965 3.349 -5.592 1.00 91.19 113 ASP A C 1
ATOM 849 O O . ASP A 1 113 ? -0.171 3.747 -6.444 1.00 91.19 113 ASP A O 1
ATOM 853 N N . PHE A 1 114 ? -0.870 2.124 -5.064 1.00 89.69 114 PHE A N 1
ATOM 854 C CA . PHE A 1 114 ? 0.223 1.219 -5.413 1.00 89.69 114 PHE A CA 1
ATOM 855 C C . PHE A 1 114 ? 0.217 0.837 -6.893 1.00 89.69 114 PHE A C 1
ATOM 857 O O . PHE A 1 114 ? 1.275 0.756 -7.509 1.00 89.69 114 PHE A O 1
ATOM 864 N N . SER A 1 115 ? -0.958 0.633 -7.493 1.00 89.69 115 SER A N 1
ATOM 865 C CA . SER A 1 115 ? -1.065 0.335 -8.923 1.00 89.69 115 SER A CA 1
ATOM 866 C C . SER A 1 115 ? -0.598 1.513 -9.776 1.00 89.69 115 SER A C 1
ATOM 868 O O . SER A 1 115 ? 0.039 1.305 -10.808 1.00 89.69 115 SER A O 1
ATOM 870 N N . THR A 1 116 ? -0.914 2.740 -9.358 1.00 91.75 116 THR A N 1
ATOM 871 C CA . THR A 1 116 ? -0.491 3.964 -10.048 1.00 91.75 116 THR A CA 1
ATOM 872 C C . THR A 1 116 ? 1.021 4.125 -9.971 1.00 91.75 116 THR A C 1
ATOM 874 O O . THR A 1 116 ? 1.670 4.324 -10.998 1.00 91.75 116 THR A O 1
ATOM 877 N N . TRP A 1 117 ? 1.598 3.966 -8.783 1.00 91.50 117 TRP A N 1
ATOM 878 C CA . TRP A 1 117 ? 3.039 4.076 -8.604 1.00 91.50 117 TRP A CA 1
ATOM 879 C C . TRP A 1 117 ? 3.820 2.989 -9.326 1.00 91.50 117 TRP A C 1
ATOM 881 O O . TRP A 1 117 ? 4.844 3.286 -9.923 1.00 91.50 117 TRP A O 1
ATOM 891 N N . LEU A 1 118 ? 3.331 1.748 -9.353 1.00 87.75 118 LEU A N 1
ATOM 892 C CA . LEU A 1 118 ? 3.977 0.686 -10.128 1.00 87.75 118 LEU A CA 1
ATOM 893 C C . LEU A 1 118 ? 3.950 0.991 -11.632 1.00 87.75 118 LEU A C 1
ATOM 895 O O . LEU A 1 118 ? 4.933 0.741 -12.327 1.00 87.75 118 LEU A O 1
ATOM 899 N N . ALA A 1 119 ? 2.867 1.584 -12.145 1.00 89.06 119 ALA A N 1
ATOM 900 C CA . ALA A 1 119 ? 2.813 2.027 -13.536 1.00 89.06 119 ALA A CA 1
ATOM 901 C C . ALA A 1 119 ? 3.815 3.161 -13.822 1.00 89.06 119 ALA A C 1
ATOM 903 O O . ALA A 1 119 ? 4.485 3.136 -14.854 1.00 89.06 119 ALA A O 1
ATOM 904 N N . GLN A 1 120 ? 3.959 4.121 -12.904 1.00 90.00 120 GLN A N 1
ATOM 905 C CA . GLN A 1 120 ? 4.948 5.199 -13.009 1.00 90.00 120 GLN A CA 1
ATOM 906 C C . GLN A 1 120 ? 6.381 4.664 -12.932 1.00 90.00 120 GLN A C 1
ATOM 908 O O . GLN A 1 120 ? 7.192 4.966 -13.806 1.00 90.00 120 GLN A O 1
ATOM 913 N N . ALA A 1 121 ? 6.666 3.794 -11.964 1.00 86.75 121 ALA A N 1
ATOM 914 C CA . ALA A 1 121 ? 7.946 3.113 -11.844 1.00 86.75 121 ALA A CA 1
ATOM 915 C C . ALA A 1 121 ? 8.283 2.333 -13.121 1.00 86.75 121 ALA A C 1
ATOM 917 O O . ALA A 1 121 ? 9.439 2.297 -13.518 1.00 86.75 121 ALA A O 1
ATOM 918 N N . LYS A 1 122 ? 7.296 1.752 -13.824 1.00 86.31 122 LYS A N 1
ATOM 919 C CA . LYS A 1 122 ? 7.547 0.987 -15.063 1.00 86.31 122 LYS A CA 1
ATOM 920 C C . LYS A 1 122 ? 8.045 1.869 -16.193 1.00 86.31 122 LYS A C 1
ATOM 922 O O . LYS A 1 122 ? 8.866 1.435 -16.996 1.00 86.31 122 LYS A O 1
ATOM 927 N N . ILE A 1 123 ? 7.564 3.107 -16.228 1.00 86.94 123 ILE A N 1
ATOM 928 C CA . ILE A 1 123 ? 8.003 4.123 -17.180 1.00 86.94 123 ILE A CA 1
ATOM 929 C C . ILE A 1 123 ? 9.405 4.620 -16.812 1.00 86.94 123 ILE A C 1
ATOM 931 O O . ILE A 1 123 ? 10.259 4.708 -17.687 1.00 86.94 123 ILE A O 1
ATOM 935 N N . VAL A 1 124 ? 9.642 4.924 -15.532 1.00 84.81 124 VAL A N 1
ATOM 936 C CA . VAL A 1 124 ? 10.909 5.505 -15.051 1.00 84.81 124 VAL A CA 1
ATOM 937 C C . VAL A 1 124 ? 12.041 4.482 -15.066 1.00 84.81 124 VAL A C 1
ATOM 939 O O . VAL A 1 124 ? 13.132 4.759 -15.553 1.00 84.81 124 VAL A O 1
ATOM 942 N N . CYS A 1 125 ? 11.782 3.287 -14.546 1.00 82.19 125 CYS A N 1
ATOM 943 C CA . CYS A 1 125 ? 12.812 2.295 -14.300 1.00 82.19 125 CYS A CA 1
ATOM 944 C C . CYS A 1 125 ? 13.081 1.388 -15.484 1.00 82.19 125 CYS A C 1
ATOM 946 O O . CYS A 1 125 ? 14.116 0.737 -15.472 1.00 82.19 125 CYS A O 1
ATOM 948 N N . GLY A 1 126 ? 12.194 1.319 -16.483 1.00 76.12 126 GLY A N 1
ATOM 949 C CA . GLY A 1 126 ? 12.364 0.504 -17.694 1.00 76.12 126 GLY A CA 1
ATOM 950 C C . GLY A 1 126 ? 12.406 -1.016 -17.463 1.00 76.12 126 GLY A C 1
ATOM 951 O O . GLY A 1 126 ? 12.194 -1.783 -18.401 1.00 76.12 126 GLY A O 1
ATOM 952 N N . ASP A 1 127 ? 12.623 -1.465 -16.226 1.00 68.62 127 ASP A N 1
ATOM 953 C CA . ASP A 1 127 ? 12.624 -2.860 -15.815 1.00 68.62 127 ASP A CA 1
ATOM 954 C C . ASP A 1 127 ? 11.214 -3.297 -15.406 1.00 68.62 127 ASP A C 1
ATOM 956 O O . ASP A 1 127 ? 10.796 -3.237 -14.246 1.00 68.62 127 ASP A O 1
ATOM 960 N N . GLY A 1 128 ? 10.459 -3.761 -16.401 1.00 65.56 128 GLY A N 1
ATOM 961 C CA . GLY A 1 128 ? 9.150 -4.359 -16.170 1.00 65.56 128 GLY A CA 1
ATOM 962 C C . GLY A 1 128 ? 9.199 -5.595 -15.267 1.00 65.56 128 GLY A C 1
ATOM 963 O O . GLY A 1 128 ? 8.203 -5.878 -14.617 1.00 65.56 128 GLY A O 1
ATOM 964 N N . MET A 1 129 ? 10.327 -6.306 -15.169 1.00 65.75 129 MET A N 1
ATOM 965 C CA . MET A 1 129 ? 10.420 -7.578 -14.451 1.00 65.75 129 MET A CA 1
ATOM 966 C C . MET A 1 129 ? 10.474 -7.381 -12.930 1.00 65.75 129 MET A C 1
ATOM 968 O O . MET A 1 129 ? 9.777 -8.090 -12.202 1.00 65.75 129 MET A O 1
ATOM 972 N N . LEU A 1 130 ? 11.235 -6.388 -12.450 1.00 68.06 130 LEU A N 1
ATOM 973 C CA . LEU A 1 130 ? 11.236 -5.978 -11.035 1.00 68.06 130 LEU A CA 1
ATOM 974 C C . LEU A 1 130 ? 9.857 -5.491 -10.579 1.00 68.06 130 LEU A C 1
ATOM 976 O O . LEU A 1 130 ? 9.442 -5.730 -9.448 1.00 68.06 130 LEU A O 1
ATOM 980 N N . ILE A 1 131 ? 9.133 -4.817 -11.464 1.00 71.69 131 ILE A N 1
ATOM 981 C CA . ILE A 1 131 ? 7.852 -4.186 -11.142 1.00 71.69 131 ILE A CA 1
ATOM 982 C C . ILE A 1 131 ? 6.710 -5.193 -11.203 1.00 71.69 131 ILE A C 1
ATOM 984 O O . ILE A 1 131 ? 5.845 -5.209 -10.328 1.00 71.69 131 ILE A O 1
ATOM 988 N N . ASP A 1 132 ? 6.738 -6.089 -12.187 1.00 71.19 132 ASP A N 1
ATOM 989 C CA . ASP A 1 132 ? 5.774 -7.178 -12.309 1.00 71.19 132 ASP A CA 1
ATOM 990 C C . ASP A 1 132 ? 5.921 -8.184 -11.139 1.00 71.19 132 ASP A C 1
ATOM 992 O O . ASP A 1 132 ? 4.981 -8.928 -10.838 1.00 71.19 132 ASP A O 1
ATOM 996 N N . ALA A 1 133 ? 7.051 -8.155 -10.412 1.00 69.06 133 ALA A N 1
ATOM 997 C CA . ALA A 1 133 ? 7.232 -8.896 -9.166 1.00 69.06 133 ALA A CA 1
ATOM 998 C C . ALA A 1 133 ? 6.256 -8.445 -8.065 1.00 69.06 133 ALA A C 1
ATOM 1000 O O . ALA A 1 133 ? 5.790 -9.302 -7.311 1.00 69.06 133 ALA A O 1
ATOM 1001 N N . PHE A 1 134 ? 5.856 -7.166 -8.008 1.00 71.69 134 PHE A N 1
ATOM 1002 C CA . PHE A 1 134 ? 4.904 -6.619 -7.020 1.00 71.69 134 PHE A CA 1
ATOM 1003 C C . PHE A 1 134 ? 3.445 -7.052 -7.254 1.00 71.69 134 PHE A C 1
ATOM 1005 O O . PHE A 1 134 ? 2.493 -6.350 -6.906 1.00 71.69 134 PHE A O 1
ATOM 1012 N N . GLY A 1 135 ? 3.243 -8.226 -7.854 1.00 70.94 135 GLY A N 1
ATOM 1013 C CA . GLY A 1 135 ? 1.947 -8.745 -8.254 1.00 70.94 135 GLY A CA 1
ATOM 1014 C C . GLY A 1 135 ? 0.875 -8.617 -7.165 1.00 70.94 135 GLY A C 1
ATOM 1015 O O . GLY A 1 135 ? 1.031 -9.043 -6.021 1.00 70.94 135 GLY A O 1
ATOM 1016 N N . PHE A 1 136 ? -0.299 -8.118 -7.555 1.00 79.62 136 PHE A N 1
ATOM 1017 C CA . PHE A 1 136 ? -1.440 -7.892 -6.656 1.00 79.62 136 PHE A CA 1
ATOM 1018 C C . PHE A 1 136 ? -2.153 -9.170 -6.189 1.00 79.62 136 PHE A C 1
ATOM 1020 O O . PHE A 1 136 ? -3.199 -9.110 -5.528 1.00 79.62 136 PHE A O 1
ATOM 1027 N N . ARG A 1 137 ? -1.610 -10.350 -6.506 1.00 82.12 137 ARG A N 1
ATOM 1028 C CA . ARG A 1 137 ? -2.147 -11.614 -6.007 1.00 82.12 137 ARG A CA 1
ATOM 1029 C C . ARG A 1 137 ? -2.026 -11.612 -4.481 1.00 82.12 137 ARG A C 1
ATOM 1031 O O . ARG A 1 137 ? -0.942 -11.444 -3.946 1.00 82.12 137 ARG A O 1
ATOM 1038 N N . HIS A 1 138 ? -3.155 -11.797 -3.799 1.00 85.69 138 HIS A N 1
ATOM 1039 C CA . HIS A 1 138 ? -3.302 -11.723 -2.337 1.00 85.69 138 HIS A CA 1
ATOM 1040 C C . HIS A 1 138 ? -3.227 -10.323 -1.700 1.00 85.69 138 HIS A C 1
ATOM 1042 O O . HIS A 1 138 ? -3.500 -10.214 -0.504 1.00 85.69 138 HIS A O 1
ATOM 1048 N N . PHE A 1 139 ? -3.012 -9.255 -2.480 1.00 86.81 139 PHE A N 1
ATOM 1049 C CA . PHE A 1 139 ? -3.011 -7.882 -1.963 1.00 86.81 139 PHE A CA 1
ATOM 1050 C C . PHE A 1 139 ? -4.293 -7.548 -1.192 1.00 86.81 139 PHE A C 1
ATOM 1052 O O . PHE A 1 139 ? -4.234 -7.009 -0.098 1.00 86.81 139 PHE A O 1
ATOM 1059 N N . ASN A 1 140 ? -5.464 -7.918 -1.729 1.00 89.69 140 ASN A N 1
ATOM 1060 C CA . ASN A 1 140 ? -6.750 -7.657 -1.067 1.00 89.69 140 ASN A CA 1
ATOM 1061 C C . ASN A 1 140 ? -6.824 -8.225 0.347 1.00 89.69 140 ASN A C 1
ATOM 1063 O O . ASN A 1 140 ? -7.338 -7.566 1.243 1.00 89.69 140 ASN A O 1
ATOM 1067 N N . ALA A 1 141 ? -6.338 -9.451 0.529 1.00 89.62 141 ALA A N 1
ATOM 1068 C CA . ALA A 1 141 ? -6.383 -10.118 1.818 1.00 89.62 141 ALA A CA 1
ATOM 1069 C C . ALA A 1 141 ? -5.412 -9.452 2.803 1.00 89.62 141 ALA A C 1
ATOM 1071 O O . ALA A 1 141 ? -5.800 -9.174 3.934 1.00 89.62 141 ALA A O 1
ATOM 1072 N N . ALA A 1 142 ? -4.199 -9.117 2.348 1.00 86.75 142 ALA A N 1
ATOM 1073 C CA .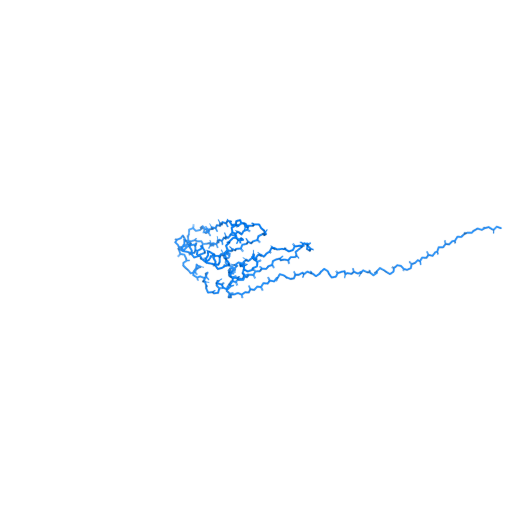 ALA A 1 142 ? -3.214 -8.397 3.151 1.00 86.75 142 ALA A CA 1
ATOM 1074 C C . ALA A 1 142 ? -3.701 -6.993 3.546 1.00 86.75 142 ALA A C 1
ATOM 1076 O O . ALA A 1 142 ? -3.682 -6.633 4.719 1.00 86.75 142 ALA A O 1
ATOM 1077 N N . ALA A 1 143 ? -4.205 -6.219 2.584 1.00 88.44 143 ALA A N 1
ATOM 1078 C CA . ALA A 1 143 ? -4.734 -4.883 2.822 1.00 88.44 143 ALA A CA 1
ATOM 1079 C C . ALA A 1 143 ? -5.959 -4.911 3.748 1.00 88.44 143 ALA A C 1
ATOM 1081 O O . ALA A 1 143 ? -6.082 -4.051 4.613 1.00 88.44 143 ALA A O 1
ATOM 1082 N N . ALA A 1 144 ? -6.849 -5.900 3.612 1.00 89.88 144 ALA A N 1
ATOM 1083 C CA . ALA A 1 144 ? -7.990 -6.055 4.511 1.00 89.88 144 ALA A CA 1
ATOM 1084 C C . ALA A 1 144 ? -7.565 -6.414 5.945 1.00 89.88 144 ALA A C 1
ATOM 1086 O O . ALA A 1 144 ? -8.124 -5.858 6.888 1.00 89.88 144 ALA A O 1
ATOM 1087 N N . ASP A 1 145 ? -6.574 -7.298 6.115 1.00 87.31 145 ASP A N 1
ATOM 1088 C CA . ASP A 1 145 ? -6.003 -7.634 7.428 1.00 87.31 145 ASP A CA 1
ATOM 1089 C C . ASP A 1 145 ? -5.351 -6.403 8.069 1.00 87.31 145 ASP A C 1
ATOM 1091 O O . ASP A 1 145 ? -5.643 -6.089 9.218 1.00 87.31 145 ASP A O 1
ATOM 1095 N N . PHE A 1 146 ? -4.558 -5.642 7.307 1.00 86.06 146 PHE A N 1
ATOM 1096 C CA . PHE A 1 146 ? -3.962 -4.393 7.780 1.00 86.06 146 PHE A CA 1
ATOM 1097 C C . PHE A 1 146 ? -5.011 -3.355 8.185 1.00 86.06 146 PHE A C 1
ATOM 1099 O O . PHE A 1 146 ? -4.998 -2.865 9.313 1.00 86.06 146 PHE A O 1
ATOM 1106 N N . VAL A 1 147 ? -5.937 -3.035 7.277 1.00 87.44 147 VAL A N 1
ATOM 1107 C CA . VAL A 1 147 ? -6.994 -2.050 7.528 1.00 87.44 147 VAL A CA 1
ATOM 1108 C C . VAL A 1 147 ? -7.855 -2.476 8.719 1.00 87.44 147 VAL A C 1
ATOM 1110 O O . VAL A 1 147 ? -8.295 -1.633 9.493 1.00 87.44 147 VAL A O 1
ATOM 1113 N N . GLY A 1 148 ? -8.061 -3.782 8.905 1.00 85.88 148 GLY A N 1
ATOM 1114 C CA . GLY A 1 148 ? -8.756 -4.337 10.059 1.00 85.88 148 GLY A CA 1
ATOM 1115 C C . GLY A 1 148 ? -8.037 -4.148 11.396 1.00 85.88 148 GLY A C 1
ATOM 1116 O O . GLY A 1 148 ? -8.714 -4.194 12.414 1.00 85.88 148 GLY A O 1
ATOM 1117 N N . ARG A 1 149 ? -6.716 -3.930 11.400 1.00 80.50 149 ARG A N 1
ATOM 1118 C CA . ARG A 1 149 ? -5.915 -3.683 12.612 1.00 80.50 149 ARG A CA 1
ATOM 1119 C C . ARG A 1 149 ? -5.829 -2.205 12.990 1.00 80.50 149 ARG A C 1
ATOM 1121 O O . ARG A 1 149 ? -5.640 -1.910 14.159 1.00 80.50 149 ARG A O 1
ATOM 1128 N N . ILE A 1 150 ? -5.943 -1.291 12.022 1.00 80.19 150 ILE A N 1
ATOM 1129 C CA . ILE A 1 150 ? -5.888 0.170 12.258 1.00 80.19 150 ILE A CA 1
ATOM 1130 C C . ILE A 1 150 ? -7.269 0.811 12.485 1.00 80.19 150 ILE A C 1
ATOM 1132 O O . ILE A 1 150 ? -7.349 2.022 12.696 1.00 80.19 150 ILE A O 1
ATOM 1136 N N . GLN A 1 151 ? -8.350 0.031 12.372 1.00 75.56 151 GLN A N 1
ATOM 1137 C CA . GLN A 1 151 ? -9.744 0.463 12.534 1.00 75.56 151 GLN A CA 1
ATOM 1138 C C . GLN A 1 151 ? -10.525 -0.449 13.47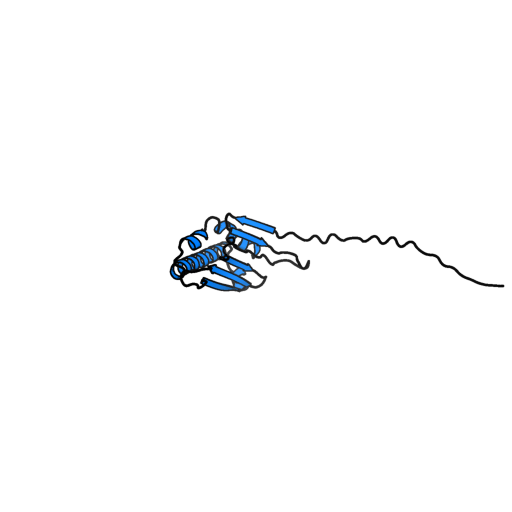0 1.00 75.56 151 GLN A C 1
ATOM 1140 O O . GLN A 1 151 ? -11.102 0.105 14.426 1.00 75.56 151 GLN A O 1
#

Secondary structure (DSSP, 8-state):
-----------------------PPPEEEEETTEEEEE---SSSS-----EE--PPPSSS-EEEEEE-SSEEEEEEEE-S-TTS--EEEEEEEEHHHHHHS-HHHHHHHHHHHHHHHHHHHHHHH--HHHHHTT--TTHHHHHHHHHHHH-

Foldseek 3Di:
DDDDDDDDDDPPPPPPPPDPPPPPDWDWDDQDQAIWIQPPDPPPDDDAWTFRFRDRDDPPWGWGWGDDLFKTKTKTWAADAPVNDIDIDIDIDTPVVLVPDDLVRQLVVSVVVLVVSLVVCCVGRVPPPSSCSSPCRRSSVSSSVRSVRND

Sequence (151 aa):
MSVIARIALIAAALTIIASPTDASQPTGRSFGAWKVSSTSSLSGVDGDDPLAILMQDRGGSQLSANWNGKRLQISILIKNCVADDDFDESYEIGNDRLKRASKSRLVNRLRDDFSTWLAQAKIVCGDGMLIDAFGFRHFNAAAADFVGRIQ